Protein AF-A0A7R9SXC1-F1 (afdb_monomer_lite)

Structure (mmCIF, N/CA/C/O backbone):
data_AF-A0A7R9SXC1-F1
#
_entry.id   AF-A0A7R9SXC1-F1
#
loop_
_atom_site.group_PDB
_atom_site.id
_atom_site.type_symbol
_atom_site.label_atom_id
_atom_site.label_alt_id
_atom_site.label_comp_id
_atom_site.label_asym_id
_atom_site.label_entity_id
_atom_site.label_seq_id
_atom_site.pdbx_PDB_ins_code
_atom_site.Cartn_x
_atom_site.Cartn_y
_atom_site.Cartn_z
_atom_site.occupancy
_atom_site.B_iso_or_equiv
_atom_site.auth_seq_id
_atom_site.auth_comp_id
_atom_site.auth_asym_id
_atom_site.auth_atom_id
_atom_site.pdbx_PDB_model_num
ATOM 1 N N . LEU A 1 1 ? -13.833 -16.687 -9.339 1.00 82.50 1 LEU A N 1
ATOM 2 C CA . LEU A 1 1 ? -13.528 -15.626 -8.362 1.00 82.50 1 LEU A CA 1
ATOM 3 C C . LEU A 1 1 ? -14.841 -14.932 -8.065 1.00 82.50 1 LEU A C 1
ATOM 5 O O . LEU A 1 1 ? -15.396 -14.352 -8.989 1.00 82.50 1 LEU A O 1
ATOM 9 N N . ASP A 1 2 ? -15.337 -15.028 -6.836 1.00 94.56 2 ASP A N 1
ATOM 10 C CA . ASP A 1 2 ? -16.414 -14.147 -6.382 1.00 94.56 2 ASP A CA 1
ATOM 11 C C . ASP A 1 2 ? -15.771 -12.813 -6.013 1.00 94.56 2 ASP A C 1
ATOM 13 O O . ASP A 1 2 ? -14.882 -12.774 -5.162 1.00 94.56 2 ASP A O 1
ATOM 17 N N . MET A 1 3 ? -16.128 -11.751 -6.738 1.00 96.88 3 MET A N 1
ATOM 18 C CA . MET A 1 3 ? -15.421 -10.474 -6.656 1.00 96.88 3 MET A CA 1
ATOM 19 C C . MET A 1 3 ? -15.660 -9.814 -5.289 1.00 96.88 3 MET A C 1
ATOM 21 O O . MET A 1 3 ? -16.813 -9.507 -4.972 1.00 96.88 3 MET A O 1
ATOM 25 N N . PRO A 1 4 ? -14.612 -9.574 -4.480 1.00 97.69 4 PRO A N 1
ATOM 26 C CA . PRO A 1 4 ? -14.773 -8.897 -3.202 1.00 97.69 4 PRO A CA 1
ATOM 27 C C . PRO A 1 4 ? -15.069 -7.403 -3.364 1.00 97.69 4 PRO A C 1
ATOM 29 O O . PRO A 1 4 ? -14.699 -6.786 -4.361 1.00 97.69 4 PRO A O 1
ATOM 32 N N . GLU A 1 5 ? -15.679 -6.802 -2.342 1.00 98.50 5 GLU A N 1
ATOM 33 C CA . GLU A 1 5 ? -15.757 -5.342 -2.229 1.00 98.50 5 GLU A CA 1
ATOM 34 C C . GLU A 1 5 ? -14.376 -4.730 -1.953 1.00 98.50 5 GLU A C 1
ATOM 36 O O . GLU A 1 5 ? -13.479 -5.399 -1.433 1.00 98.50 5 GLU A O 1
ATOM 41 N N . SER A 1 6 ? -14.238 -3.431 -2.217 1.00 98.56 6 SER A N 1
ATOM 42 C CA . SER A 1 6 ? -12.991 -2.687 -2.023 1.00 98.56 6 SER A CA 1
ATOM 43 C C . SER A 1 6 ? -13.034 -1.738 -0.822 1.00 98.56 6 SER A C 1
ATOM 45 O O . SER A 1 6 ? -14.096 -1.286 -0.386 1.00 98.56 6 SER A O 1
ATOM 47 N N . VAL A 1 7 ? -11.853 -1.413 -0.292 1.00 98.56 7 VAL A N 1
ATOM 48 C CA . VAL A 1 7 ? -11.613 -0.349 0.692 1.00 98.56 7 VAL A CA 1
ATOM 49 C C . VAL A 1 7 ? -10.508 0.547 0.156 1.00 98.56 7 VAL A C 1
ATOM 51 O O . VAL A 1 7 ? -9.372 0.100 0.008 1.00 98.56 7 VAL A O 1
ATOM 54 N N . LEU A 1 8 ? -10.836 1.813 -0.099 1.00 98.62 8 LEU A N 1
ATOM 55 C CA . LEU A 1 8 ? -9.871 2.803 -0.565 1.00 98.62 8 LEU A CA 1
ATOM 56 C C . LEU A 1 8 ? -9.123 3.439 0.613 1.00 98.62 8 LEU A C 1
ATOM 58 O O . LEU A 1 8 ? -9.734 3.973 1.541 1.00 98.62 8 LEU A O 1
ATOM 62 N N . VAL A 1 9 ? -7.796 3.444 0.530 1.00 98.56 9 VAL A N 1
ATOM 63 C CA . VAL A 1 9 ? -6.893 4.199 1.396 1.00 98.56 9 VAL A CA 1
ATOM 64 C C . VAL A 1 9 ? -6.100 5.176 0.537 1.00 98.56 9 VAL A C 1
ATOM 66 O O . VAL A 1 9 ? -5.290 4.781 -0.295 1.00 98.56 9 VAL A O 1
ATOM 69 N N . ARG A 1 10 ? -6.309 6.476 0.754 1.00 98.56 10 ARG A N 1
ATOM 70 C CA . ARG A 1 10 ? -5.612 7.533 0.017 1.00 98.56 10 ARG A CA 1
ATOM 71 C C . ARG A 1 10 ? -4.717 8.338 0.950 1.00 98.56 10 ARG A C 1
ATOM 73 O O . ARG A 1 10 ? -5.209 8.962 1.889 1.00 98.56 10 ARG A O 1
ATOM 80 N N . PHE A 1 11 ? -3.419 8.351 0.667 1.00 98.25 11 PHE A N 1
ATOM 81 C CA . PHE A 1 11 ? -2.469 9.237 1.333 1.00 98.25 11 PHE A CA 1
ATOM 82 C C . PHE A 1 11 ? -2.498 10.627 0.689 1.00 98.25 11 PHE A C 1
ATOM 84 O O . PHE A 1 11 ? -2.663 10.771 -0.520 1.00 98.25 11 PHE A O 1
ATOM 91 N N . THR A 1 12 ? -2.346 11.669 1.502 1.00 97.69 12 THR A N 1
ATOM 92 C CA . THR A 1 12 ? -2.282 13.060 1.036 1.00 97.69 12 THR A CA 1
ATOM 93 C C . THR A 1 12 ? -1.256 13.832 1.852 1.00 97.69 12 THR A C 1
ATOM 95 O O . THR A 1 12 ? -1.147 13.611 3.058 1.00 97.69 12 THR A O 1
ATOM 98 N N . GLY A 1 13 ? -0.571 14.785 1.223 1.00 96.50 13 GLY A N 1
ATOM 99 C CA . GLY A 1 13 ? 0.453 15.608 1.867 1.00 96.50 13 GLY A CA 1
ATOM 100 C C . GLY A 1 13 ? 1.865 15.086 1.613 1.00 96.50 13 GLY A C 1
ATOM 101 O O . GLY A 1 13 ? 2.104 14.374 0.641 1.00 96.50 13 GLY A O 1
ATOM 102 N N . THR A 1 14 ? 2.799 15.459 2.487 1.00 95.12 14 THR A N 1
ATOM 103 C CA . THR A 1 14 ? 4.231 15.175 2.318 1.00 95.12 14 THR A CA 1
ATOM 104 C C . THR A 1 14 ? 4.774 14.445 3.542 1.00 95.12 14 THR A C 1
ATOM 106 O O . THR A 1 14 ? 4.462 14.821 4.678 1.00 95.12 14 THR A O 1
ATOM 109 N N . MET A 1 15 ? 5.604 13.419 3.314 1.00 94.12 15 MET A N 1
ATOM 110 C CA . MET A 1 15 ? 6.307 12.715 4.390 1.00 94.12 15 MET A CA 1
ATOM 111 C C . MET A 1 15 ? 7.149 13.696 5.207 1.00 94.12 15 MET A C 1
ATOM 113 O O . MET A 1 15 ? 7.871 14.527 4.658 1.00 94.12 15 MET A O 1
ATOM 117 N N . GLN A 1 16 ? 7.027 13.605 6.529 1.00 96.44 16 GLN A N 1
ATOM 118 C CA . GLN A 1 16 ? 7.775 14.452 7.451 1.00 96.44 16 GLN A CA 1
ATOM 119 C C . GLN A 1 16 ? 9.210 13.934 7.633 1.00 96.44 16 GLN A C 1
ATOM 121 O O . GLN A 1 16 ? 9.459 12.742 7.437 1.00 96.44 16 GLN A O 1
ATOM 126 N N . PRO A 1 17 ? 10.159 14.795 8.045 1.00 97.19 17 PRO A N 1
ATOM 127 C CA . PRO A 1 17 ? 11.515 14.361 8.359 1.00 97.19 17 PRO A CA 1
ATOM 128 C C . PRO A 1 17 ? 11.526 13.215 9.381 1.00 97.19 17 PRO A C 1
ATOM 130 O O . PRO A 1 17 ? 10.869 13.293 10.416 1.00 97.19 17 PRO A O 1
ATOM 133 N N . GLY A 1 18 ? 12.276 12.153 9.081 1.00 96.75 18 GLY A N 1
ATOM 134 C CA . GLY A 1 18 ? 12.385 10.962 9.932 1.00 96.75 18 GLY A CA 1
ATOM 135 C C . GLY A 1 18 ? 11.259 9.934 9.772 1.00 96.75 18 GLY A C 1
ATOM 136 O O . GLY A 1 18 ? 11.363 8.861 10.356 1.00 96.75 18 GLY A O 1
ATOM 137 N N . ILE A 1 19 ? 10.223 10.221 8.974 1.00 97.19 19 ILE A N 1
ATOM 138 C CA . ILE A 1 19 ? 9.175 9.252 8.629 1.00 97.19 19 ILE A CA 1
ATOM 139 C C . ILE A 1 19 ? 9.617 8.404 7.438 1.00 97.19 19 ILE A C 1
ATOM 141 O O . ILE A 1 19 ? 10.116 8.920 6.437 1.00 97.19 19 ILE A O 1
ATOM 145 N N . THR A 1 20 ? 9.398 7.099 7.548 1.00 96.50 20 THR A N 1
ATOM 146 C CA . THR A 1 20 ? 9.700 6.104 6.519 1.00 96.50 20 THR A CA 1
ATOM 147 C C . THR A 1 20 ? 8.428 5.563 5.866 1.00 96.50 20 THR A C 1
ATOM 149 O O . THR A 1 20 ? 7.313 5.748 6.357 1.00 96.50 20 THR A O 1
ATOM 152 N N . LEU A 1 21 ? 8.587 4.824 4.766 1.00 96.06 21 LEU A N 1
ATOM 153 C CA . LEU A 1 21 ? 7.470 4.133 4.121 1.00 96.06 21 LEU A CA 1
ATOM 154 C C . LEU A 1 21 ? 6.821 3.095 5.048 1.00 96.06 21 LEU A C 1
ATOM 156 O O . LEU A 1 21 ? 5.599 2.941 5.055 1.00 96.06 21 LEU A O 1
ATOM 160 N N . ARG A 1 22 ? 7.614 2.443 5.904 1.00 97.31 22 ARG A N 1
ATOM 161 C CA . ARG A 1 22 ? 7.099 1.469 6.867 1.00 97.31 22 ARG A CA 1
ATOM 162 C C . ARG A 1 22 ? 6.198 2.104 7.926 1.00 97.31 22 ARG A C 1
ATOM 164 O O . ARG A 1 22 ? 5.263 1.462 8.407 1.00 97.31 22 ARG A O 1
ATOM 171 N N . ASP A 1 23 ? 6.415 3.373 8.253 1.00 97.88 23 ASP A N 1
ATOM 172 C CA . ASP A 1 23 ? 5.498 4.110 9.121 1.00 97.88 23 ASP A CA 1
ATOM 173 C C . ASP A 1 23 ? 4.138 4.313 8.443 1.00 97.88 23 ASP A C 1
ATOM 175 O O . ASP A 1 23 ? 3.105 4.164 9.095 1.00 97.88 23 ASP A O 1
ATOM 179 N N . LEU A 1 24 ? 4.108 4.558 7.126 1.00 97.56 24 LEU A N 1
ATOM 180 C CA . LEU A 1 24 ? 2.860 4.643 6.355 1.00 97.56 24 LEU A CA 1
ATOM 181 C C . LEU A 1 24 ? 2.123 3.297 6.320 1.00 97.56 24 LEU A C 1
ATOM 183 O O . LEU A 1 24 ? 0.903 3.269 6.487 1.00 97.56 24 LEU A O 1
ATOM 187 N N . VAL A 1 25 ? 2.853 2.182 6.202 1.00 97.94 25 VAL A N 1
ATOM 188 C CA . VAL A 1 25 ? 2.291 0.824 6.324 1.00 97.94 25 VAL A CA 1
ATOM 189 C C . VAL A 1 25 ? 1.563 0.654 7.661 1.00 97.94 25 VAL A C 1
ATOM 191 O O . VAL A 1 25 ? 0.415 0.207 7.703 1.00 97.94 25 VAL A O 1
ATOM 194 N N . HIS A 1 26 ? 2.201 1.039 8.769 1.00 98.00 26 HIS A N 1
ATOM 195 C CA . HIS A 1 26 ? 1.610 0.929 10.105 1.00 98.00 26 HIS A CA 1
ATOM 196 C C . HIS A 1 26 ? 0.548 2.006 10.393 1.00 98.00 26 HIS A C 1
ATOM 198 O O . HIS A 1 26 ? -0.320 1.800 11.249 1.00 98.00 26 HIS A O 1
ATOM 204 N N . ALA A 1 27 ? 0.548 3.120 9.657 1.00 97.88 27 ALA A N 1
ATOM 205 C CA . ALA A 1 27 ? -0.463 4.162 9.781 1.00 97.88 27 ALA A CA 1
ATOM 206 C C . ALA A 1 27 ? -1.855 3.664 9.359 1.00 97.88 27 ALA A C 1
ATOM 208 O O . ALA A 1 27 ? -2.843 4.027 9.996 1.00 97.88 27 ALA A O 1
ATOM 209 N N . ILE A 1 28 ? -1.954 2.785 8.354 1.00 98.19 28 ILE A N 1
ATOM 210 C CA . ILE A 1 28 ? -3.237 2.233 7.881 1.00 98.19 28 ILE A CA 1
ATOM 211 C C . ILE A 1 28 ? -4.041 1.580 9.026 1.00 98.19 28 ILE A C 1
ATOM 213 O O . ILE A 1 28 ? -5.155 2.037 9.311 1.00 98.19 28 ILE A O 1
ATOM 217 N N . PRO A 1 29 ? -3.526 0.554 9.739 1.00 98.00 29 PRO A N 1
ATOM 218 C CA . PRO A 1 29 ? -4.250 -0.026 10.866 1.00 98.00 29 PRO A CA 1
ATOM 219 C C . PRO A 1 29 ? -4.392 0.950 12.041 1.00 98.00 29 PRO A C 1
ATOM 221 O O . PRO A 1 29 ? -5.426 0.925 12.707 1.00 98.00 29 PRO A O 1
ATOM 224 N N . TYR A 1 30 ? -3.412 1.829 12.287 1.00 98.31 30 TYR A N 1
ATOM 225 C CA . TYR A 1 30 ? -3.494 2.830 13.356 1.00 98.31 30 TYR A CA 1
ATOM 226 C C . TYR A 1 30 ? -4.706 3.762 13.180 1.00 98.31 30 TYR A C 1
ATOM 228 O O . TYR A 1 30 ? -5.519 3.907 14.097 1.00 98.31 30 TYR A O 1
ATOM 236 N N . TYR A 1 31 ? -4.888 4.339 11.988 1.00 98.50 31 TYR A N 1
ATOM 237 C CA . TYR A 1 31 ? -6.031 5.205 11.695 1.00 98.50 31 TYR A CA 1
ATOM 238 C C . TYR A 1 31 ? -7.350 4.428 11.598 1.00 98.50 31 TYR A C 1
ATOM 240 O O . TYR A 1 31 ? -8.381 4.936 12.036 1.00 98.50 31 TYR A O 1
ATOM 248 N N . ALA A 1 32 ? -7.343 3.180 11.117 1.00 98.38 32 ALA A N 1
ATOM 249 C CA . ALA A 1 32 ? -8.538 2.332 11.141 1.00 98.38 32 ALA A CA 1
ATOM 250 C C . ALA A 1 32 ? -9.028 2.057 12.575 1.00 98.38 32 ALA A C 1
ATOM 252 O O . ALA A 1 32 ? -10.234 2.088 12.826 1.00 98.38 32 ALA A O 1
ATOM 253 N N . ILE A 1 33 ? -8.111 1.840 13.527 1.00 98.31 33 ILE A N 1
ATOM 254 C CA . ILE A 1 33 ? -8.443 1.705 14.955 1.00 98.31 33 ILE A CA 1
ATOM 255 C C . ILE A 1 33 ? -8.987 3.023 15.502 1.00 98.31 33 ILE A C 1
ATOM 257 O O . ILE A 1 33 ? -10.040 3.032 16.139 1.00 98.31 33 ILE A O 1
ATOM 261 N N . LYS A 1 34 ? -8.313 4.142 15.211 1.00 98.19 34 LYS A N 1
ATOM 262 C CA . LYS A 1 34 ? -8.743 5.480 15.645 1.00 98.19 34 LYS A CA 1
ATOM 263 C C . LYS A 1 34 ? -10.160 5.824 15.169 1.00 98.19 34 LYS A C 1
ATOM 265 O O . LYS A 1 34 ? -10.912 6.452 15.906 1.00 98.19 34 LYS A O 1
ATOM 270 N N . ASN A 1 35 ? -10.535 5.356 13.979 1.00 97.75 35 ASN A N 1
ATOM 271 C CA . ASN A 1 35 ? -11.857 5.560 13.385 1.00 97.75 35 ASN A CA 1
ATOM 272 C C . ASN A 1 35 ? -12.888 4.479 13.777 1.00 97.75 35 ASN A C 1
ATOM 274 O O . ASN A 1 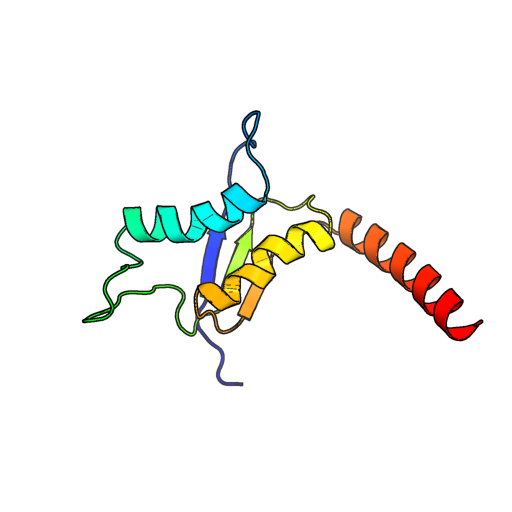35 ? -14.011 4.499 13.282 1.00 97.75 35 ASN A O 1
ATOM 278 N N . GLY A 1 36 ? -12.529 3.510 14.628 1.00 97.62 36 GLY A N 1
ATOM 279 C CA . GLY A 1 36 ? -13.431 2.436 15.065 1.00 97.62 36 GLY A CA 1
ATOM 280 C C . GLY A 1 36 ? -13.755 1.378 13.998 1.00 97.62 36 GLY A C 1
ATOM 281 O O . GLY A 1 36 ? -14.680 0.584 14.182 1.00 97.62 36 GLY A O 1
ATOM 282 N N . LEU A 1 37 ? -12.995 1.351 12.899 1.00 98.12 37 LEU A N 1
ATOM 283 C CA . LEU A 1 37 ? -13.131 0.418 11.772 1.00 98.12 37 LEU A CA 1
ATOM 284 C C . LEU A 1 37 ? -12.335 -0.884 11.973 1.00 98.12 37 LEU A C 1
ATOM 286 O O . LEU A 1 37 ? -12.580 -1.887 11.297 1.00 98.12 37 LEU A O 1
ATOM 290 N N . LEU A 1 38 ? -11.381 -0.874 12.905 1.00 98.19 38 LEU A N 1
ATOM 291 C CA . LEU A 1 38 ? -10.548 -2.014 13.275 1.00 98.19 38 LEU A CA 1
ATOM 292 C C . LEU A 1 38 ? -10.456 -2.119 14.803 1.00 98.19 38 LEU A C 1
ATOM 294 O O . LEU A 1 38 ? -10.285 -1.116 15.490 1.00 98.19 38 LEU A O 1
ATOM 298 N N . THR A 1 39 ? -10.543 -3.330 15.348 1.00 97.81 39 THR A N 1
ATOM 299 C CA . THR A 1 39 ? -10.359 -3.586 16.786 1.00 97.81 39 THR A CA 1
ATOM 300 C C . THR A 1 39 ? -9.236 -4.584 17.037 1.00 97.81 39 THR A C 1
ATOM 302 O O . THR A 1 39 ? -9.044 -5.529 16.272 1.00 97.81 39 THR A O 1
ATOM 305 N N . VAL A 1 40 ? -8.537 -4.417 18.163 1.00 96.06 40 VAL A N 1
ATOM 306 C CA . VAL A 1 40 ? -7.486 -5.349 18.612 1.00 96.06 40 VAL A CA 1
ATOM 307 C C . VAL A 1 40 ? -8.083 -6.602 19.267 1.00 96.06 40 VAL A C 1
ATOM 309 O O . VAL A 1 40 ? -7.565 -7.703 19.085 1.00 96.06 40 VAL A O 1
ATOM 312 N N . ALA A 1 41 ? -9.188 -6.454 20.006 1.00 96.06 41 ALA A N 1
ATOM 313 C CA . ALA A 1 41 ? -9.854 -7.566 20.680 1.00 96.06 41 ALA A CA 1
ATOM 314 C C . ALA A 1 41 ? -10.346 -8.632 19.681 1.00 96.06 41 ALA A C 1
ATOM 316 O O . ALA A 1 41 ? -10.854 -8.308 18.606 1.00 96.06 41 ALA A O 1
ATOM 317 N N . LYS A 1 42 ? -10.203 -9.913 20.052 1.00 93.81 42 LYS A N 1
ATOM 318 C CA . LYS A 1 42 ? -10.638 -11.051 19.222 1.00 93.81 42 LYS A CA 1
ATOM 319 C C . LYS A 1 42 ? -12.156 -11.242 19.238 1.00 93.81 42 LYS A C 1
ATOM 321 O O . LYS A 1 42 ? -12.749 -11.507 18.197 1.00 93.81 42 LYS A O 1
ATOM 326 N N . ALA A 1 43 ? -12.778 -11.128 20.410 1.00 95.50 43 ALA A N 1
ATOM 327 C CA . ALA A 1 43 ? -14.224 -11.257 20.544 1.00 95.50 43 ALA A CA 1
ATOM 328 C C . ALA A 1 43 ? -14.918 -10.059 19.878 1.00 95.50 43 ALA A C 1
ATOM 330 O O . ALA A 1 43 ? -14.594 -8.914 20.185 1.00 95.50 43 ALA A O 1
ATOM 331 N N . GLY A 1 44 ? -15.843 -10.327 18.949 1.00 93.44 44 GLY A N 1
ATOM 332 C CA . GLY A 1 44 ? -16.547 -9.280 18.200 1.00 93.44 44 GLY A CA 1
ATOM 333 C C . GLY A 1 44 ? -15.633 -8.431 17.308 1.00 93.44 44 GLY A C 1
ATOM 334 O O . GLY A 1 44 ? -15.917 -7.249 17.112 1.00 93.44 44 GLY A O 1
ATOM 335 N N . LYS A 1 45 ? -14.522 -9.003 16.810 1.00 96.81 45 LYS A N 1
ATOM 336 C CA . LYS A 1 45 ? -13.503 -8.274 16.045 1.00 96.81 45 LYS A CA 1
ATOM 337 C C . LYS A 1 45 ? -14.123 -7.526 14.863 1.00 96.81 45 LYS A C 1
ATOM 339 O O . LYS A 1 45 ? -14.665 -8.141 13.948 1.00 96.81 45 LYS A O 1
ATOM 344 N N . LYS A 1 46 ? -13.959 -6.203 14.848 1.00 97.56 46 LYS A N 1
ATOM 345 C CA . LYS A 1 46 ? -14.191 -5.380 13.659 1.00 97.56 46 LYS A CA 1
ATOM 346 C C . LYS A 1 46 ? -12.907 -5.328 12.851 1.00 97.56 46 LYS A C 1
ATOM 348 O O . LYS A 1 46 ? -11.836 -5.091 13.410 1.00 97.56 46 LYS A O 1
ATOM 353 N N . ASN A 1 47 ? -13.012 -5.560 11.552 1.00 98.19 47 ASN A N 1
ATOM 354 C CA . ASN A 1 47 ? -11.907 -5.401 10.621 1.00 98.19 47 ASN A CA 1
ATOM 355 C C . ASN A 1 47 ? -12.462 -5.039 9.244 1.00 98.19 47 ASN A C 1
ATOM 357 O O . ASN A 1 47 ? -12.867 -5.925 8.495 1.00 98.19 47 ASN A O 1
ATOM 361 N N . ILE A 1 48 ? -12.471 -3.744 8.925 1.00 98.38 48 ILE A N 1
ATOM 362 C CA . ILE A 1 48 ? -12.986 -3.231 7.650 1.00 98.38 48 ILE A CA 1
ATOM 363 C C . ILE A 1 48 ? -12.302 -3.852 6.425 1.00 98.38 48 ILE A C 1
ATOM 365 O O . ILE A 1 48 ? -12.929 -3.967 5.384 1.00 98.38 48 ILE A O 1
ATOM 369 N N . PHE A 1 49 ? -11.052 -4.299 6.552 1.00 98.44 49 PHE A N 1
ATOM 370 C CA . PHE A 1 49 ? -10.275 -4.870 5.451 1.00 98.44 49 PHE A CA 1
ATOM 371 C C . PHE A 1 49 ? -10.563 -6.358 5.208 1.00 98.44 49 PHE A C 1
ATOM 373 O O . PHE A 1 49 ? -10.209 -6.890 4.159 1.00 98.44 49 PHE A O 1
ATOM 380 N N . SER A 1 50 ? -11.177 -7.048 6.176 1.00 98.25 50 SER A N 1
ATOM 381 C CA . SER A 1 50 ? -11.298 -8.507 6.162 1.00 98.25 50 SER A CA 1
ATOM 382 C C . SER A 1 50 ? -12.092 -8.998 4.952 1.00 98.25 50 SER A C 1
ATOM 384 O O . SER A 1 50 ? -13.274 -8.688 4.825 1.00 98.25 50 SER A O 1
ATOM 386 N N . GLY A 1 51 ? -11.453 -9.800 4.099 1.00 97.94 51 GLY A N 1
ATOM 387 C CA . GLY A 1 51 ? -12.063 -10.378 2.901 1.00 97.94 51 GLY A CA 1
ATOM 388 C C . GLY A 1 51 ? -12.334 -9.379 1.775 1.00 97.94 51 GLY A C 1
ATOM 389 O O . GLY A 1 51 ? -13.031 -9.738 0.837 1.00 97.94 51 GLY A O 1
ATOM 390 N N . ARG A 1 52 ? -11.811 -8.150 1.855 1.00 98.62 52 ARG A N 1
ATOM 391 C CA . ARG A 1 52 ? -11.968 -7.092 0.843 1.00 98.62 52 ARG A CA 1
ATOM 392 C C . ARG A 1 52 ? -10.668 -6.848 0.079 1.00 98.62 52 ARG A C 1
ATOM 394 O O . ARG A 1 52 ? -9.607 -7.296 0.512 1.00 98.62 52 ARG A O 1
ATOM 401 N N . ILE A 1 53 ? -10.741 -6.120 -1.030 1.00 98.69 53 ILE A N 1
ATOM 402 C CA . ILE A 1 53 ? -9.562 -5.608 -1.739 1.00 98.69 53 ILE A CA 1
ATOM 403 C C . ILE A 1 53 ? -9.124 -4.295 -1.079 1.00 98.69 53 ILE A C 1
ATOM 405 O O . ILE A 1 53 ? -9.932 -3.384 -0.900 1.00 98.69 53 ILE A O 1
ATOM 409 N N . LEU A 1 54 ? -7.849 -4.192 -0.703 1.00 98.69 54 LEU A N 1
ATOM 410 C CA . LEU A 1 54 ? -7.250 -2.939 -0.244 1.00 98.69 54 LEU A CA 1
ATOM 411 C C . LEU A 1 54 ? -6.732 -2.156 -1.455 1.00 98.69 54 LEU A C 1
ATOM 413 O O . LEU A 1 54 ? -5.812 -2.604 -2.134 1.00 98.69 54 LEU A O 1
ATOM 417 N N . GLU A 1 55 ? -7.307 -0.990 -1.727 1.00 98.81 55 GLU A N 1
ATOM 418 C CA . GLU A 1 55 ? -6.874 -0.122 -2.824 1.00 98.81 55 GLU A CA 1
ATOM 419 C C . GLU A 1 55 ? -6.134 1.088 -2.260 1.00 98.81 55 GLU A C 1
ATOM 421 O O . GLU A 1 55 ? -6.657 1.774 -1.381 1.00 98.81 55 GLU A O 1
ATOM 426 N N . ILE A 1 56 ? -4.910 1.336 -2.728 1.00 98.69 56 ILE A N 1
ATOM 427 C CA . ILE A 1 56 ? -4.037 2.389 -2.204 1.00 98.69 56 ILE A CA 1
ATOM 428 C C . ILE A 1 56 ? -3.757 3.439 -3.280 1.00 98.69 56 ILE A C 1
ATOM 430 O O . ILE A 1 56 ? -3.349 3.120 -4.394 1.00 98.69 56 ILE A O 1
ATOM 434 N N . GLU A 1 57 ? -3.908 4.710 -2.916 1.00 98.62 57 GLU A N 1
ATOM 435 C CA . GLU A 1 57 ? -3.628 5.858 -3.782 1.00 98.62 57 GLU A CA 1
ATOM 436 C C . GLU A 1 57 ? -2.831 6.948 -3.046 1.00 98.62 57 GLU A C 1
ATOM 438 O O . GLU A 1 57 ? -2.776 6.989 -1.814 1.00 98.62 57 GLU A O 1
ATOM 443 N N . GLY A 1 58 ? -2.255 7.884 -3.809 1.00 98.06 58 GLY A N 1
ATOM 444 C CA . GLY A 1 58 ? -1.614 9.092 -3.269 1.00 98.06 58 GLY A CA 1
ATOM 445 C C . GLY A 1 58 ? -0.098 9.014 -3.083 1.00 98.06 58 GLY A C 1
ATOM 446 O O . GLY A 1 58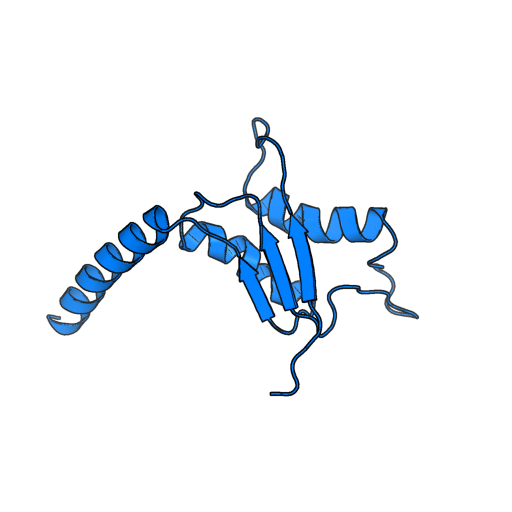 ? 0.495 9.958 -2.570 1.00 98.06 58 GLY A O 1
ATOM 447 N N . LEU A 1 59 ? 0.533 7.923 -3.526 1.00 97.50 59 LEU A N 1
ATOM 448 C CA . LEU A 1 59 ? 1.990 7.735 -3.530 1.00 97.50 59 LEU A CA 1
ATOM 449 C C . LEU A 1 59 ? 2.475 7.256 -4.916 1.00 97.50 59 LEU A C 1
ATOM 451 O O . LEU A 1 59 ? 3.079 6.189 -5.019 1.00 97.50 59 LEU A O 1
ATOM 455 N N . PRO A 1 60 ? 2.170 7.991 -6.003 1.00 97.69 60 PRO A N 1
ATOM 456 C CA . PRO A 1 60 ? 2.266 7.446 -7.356 1.00 97.69 60 PRO A CA 1
ATOM 457 C C . PRO A 1 60 ? 3.707 7.252 -7.854 1.00 97.69 60 PRO A C 1
ATOM 459 O O . PRO A 1 60 ? 3.926 6.474 -8.778 1.00 97.69 60 PRO A O 1
ATOM 462 N N . ASP A 1 61 ? 4.683 7.926 -7.243 1.00 97.56 61 ASP A N 1
ATOM 463 C CA . ASP A 1 61 ? 6.086 7.928 -7.682 1.00 97.56 61 ASP A CA 1
ATOM 464 C C . ASP A 1 61 ? 6.981 6.962 -6.884 1.00 97.56 61 ASP A C 1
ATOM 466 O O . ASP A 1 61 ? 8.207 7.022 -6.982 1.00 97.56 61 ASP A O 1
ATOM 470 N N . LEU A 1 62 ? 6.395 6.074 -6.071 1.00 97.81 62 LEU A N 1
ATOM 471 C CA . LEU A 1 62 ? 7.158 5.018 -5.403 1.00 97.81 62 LEU A CA 1
ATOM 472 C C . LEU A 1 62 ? 7.756 4.056 -6.432 1.00 97.81 62 LEU A C 1
ATOM 474 O O . LEU A 1 62 ? 7.098 3.675 -7.403 1.00 97.81 62 LEU A O 1
ATOM 478 N N . LYS A 1 63 ? 8.980 3.585 -6.172 1.00 98.12 63 LYS A N 1
ATOM 479 C CA . LYS A 1 63 ? 9.533 2.447 -6.915 1.00 98.12 63 LYS A CA 1
ATOM 480 C C . LYS A 1 63 ? 8.682 1.196 -6.686 1.00 98.12 63 LYS A C 1
ATOM 482 O O . LYS A 1 63 ? 8.035 1.068 -5.646 1.00 98.12 63 LYS A O 1
ATOM 487 N N . CYS A 1 64 ? 8.705 0.246 -7.619 1.00 97.81 64 CYS A N 1
ATOM 488 C CA . CYS A 1 64 ? 7.904 -0.977 -7.507 1.00 97.81 64 CYS A CA 1
ATOM 489 C C . CYS A 1 64 ? 8.219 -1.779 -6.232 1.00 97.81 64 CYS A C 1
ATOM 491 O O . CYS A 1 64 ? 7.309 -2.310 -5.601 1.00 97.81 64 CYS A O 1
ATOM 493 N N . GLU A 1 65 ? 9.478 -1.812 -5.804 1.00 97.38 65 GLU A N 1
ATOM 494 C CA . GLU A 1 65 ? 9.920 -2.495 -4.585 1.00 97.38 65 GLU A CA 1
ATOM 495 C C . GLU A 1 65 ? 9.435 -1.784 -3.315 1.00 97.38 65 GLU A C 1
ATOM 497 O O . GLU A 1 65 ? 9.111 -2.427 -2.324 1.00 97.38 65 GLU A O 1
ATOM 502 N N . GLN A 1 66 ? 9.333 -0.455 -3.352 1.00 97.75 66 GLN A N 1
ATOM 503 C CA . GLN A 1 66 ? 8.767 0.336 -2.258 1.00 97.75 66 GLN A CA 1
ATOM 504 C C . GLN A 1 66 ? 7.250 0.144 -2.181 1.00 97.75 66 GLN A C 1
ATOM 506 O O . GLN A 1 66 ? 6.693 -0.107 -1.116 1.00 97.75 66 GLN A O 1
ATOM 511 N N . ALA A 1 67 ? 6.567 0.205 -3.324 1.00 98.06 67 ALA A N 1
ATOM 512 C CA . ALA A 1 67 ? 5.141 -0.080 -3.419 1.00 98.06 67 ALA A CA 1
ATOM 513 C C . ALA A 1 67 ? 4.800 -1.486 -2.893 1.00 98.06 67 ALA A C 1
ATOM 515 O O . ALA A 1 67 ? 3.747 -1.676 -2.273 1.00 98.06 67 ALA A O 1
ATOM 516 N N . PHE A 1 68 ? 5.717 -2.445 -3.068 1.00 98.19 68 PHE A N 1
ATOM 517 C CA . PHE A 1 68 ? 5.574 -3.783 -2.514 1.00 98.19 68 PHE A CA 1
ATOM 518 C C . PHE A 1 68 ? 5.434 -3.772 -0.986 1.00 98.19 68 PHE A C 1
ATOM 520 O O . PHE A 1 68 ? 4.567 -4.478 -0.490 1.00 98.19 68 PHE A O 1
ATOM 527 N N . GLU A 1 69 ? 6.146 -2.913 -0.244 1.00 97.38 69 GLU A N 1
ATOM 528 C CA . GLU A 1 69 ? 6.028 -2.830 1.225 1.00 97.38 69 GLU A CA 1
ATOM 529 C C . GLU A 1 69 ? 4.592 -2.548 1.707 1.00 97.38 69 GLU A C 1
ATOM 531 O O . GLU A 1 69 ? 4.173 -3.047 2.754 1.00 97.38 69 GLU A O 1
ATOM 536 N N . LEU A 1 70 ? 3.830 -1.754 0.945 1.00 97.62 70 LEU A N 1
ATOM 537 C CA . LEU A 1 70 ? 2.421 -1.463 1.224 1.00 97.62 70 LEU A CA 1
ATOM 538 C C . LEU A 1 7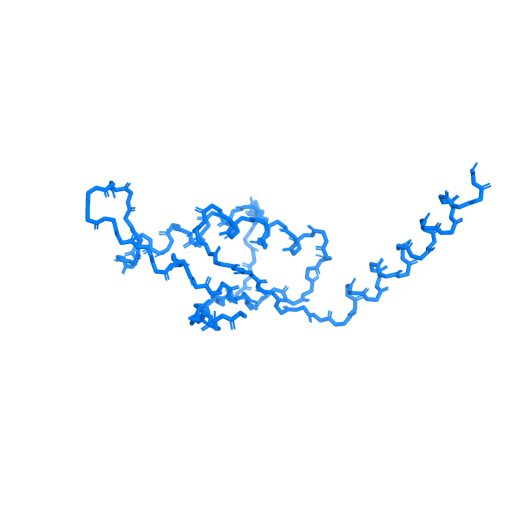0 ? 1.514 -2.632 0.840 1.00 97.62 70 LEU A C 1
ATOM 540 O O . LEU A 1 70 ? 0.621 -2.995 1.606 1.00 97.62 70 LEU A O 1
ATOM 544 N N . SER A 1 71 ? 1.741 -3.217 -0.338 1.00 97.56 71 SER A N 1
ATOM 545 C CA . SER A 1 71 ? 0.913 -4.320 -0.829 1.00 97.56 71 SER A CA 1
ATOM 546 C C . SER A 1 71 ? 1.125 -5.623 -0.058 1.00 97.56 71 SER A C 1
ATOM 548 O O . SER A 1 71 ? 0.160 -6.342 0.193 1.00 97.56 71 SER A O 1
ATOM 550 N N . ASP A 1 72 ? 2.355 -5.895 0.377 1.00 97.81 72 ASP A N 1
ATOM 551 C CA . ASP A 1 72 ? 2.735 -7.073 1.157 1.00 97.81 72 ASP A CA 1
ATOM 552 C C . ASP A 1 72 ? 2.012 -7.058 2.509 1.00 97.81 72 ASP A C 1
ATOM 554 O O . ASP A 1 72 ? 1.328 -8.011 2.878 1.00 97.81 72 ASP A O 1
ATOM 558 N N . ALA A 1 73 ? 1.992 -5.888 3.159 1.00 96.88 73 ALA A N 1
ATOM 559 C CA . ALA A 1 73 ? 1.348 -5.685 4.453 1.00 96.88 73 ALA A CA 1
ATOM 560 C C . ALA A 1 73 ? -0.194 -5.818 4.450 1.00 96.88 73 ALA A C 1
ATOM 562 O O . ALA A 1 73 ? -0.847 -5.736 5.503 1.00 96.88 73 ALA A O 1
ATOM 563 N N . SER A 1 74 ? -0.808 -5.962 3.270 1.00 97.06 74 SER A N 1
ATOM 564 C CA . SER A 1 74 ? -2.249 -6.192 3.133 1.00 97.06 74 SER A CA 1
ATOM 565 C C . SER A 1 74 ? -2.670 -7.562 3.680 1.00 97.06 74 SER A C 1
ATOM 567 O O . SER A 1 74 ? -3.784 -7.698 4.205 1.00 97.06 74 SER A O 1
ATOM 569 N N . ALA A 1 75 ? -1.766 -8.550 3.663 1.00 96.88 75 ALA A N 1
ATOM 570 C CA . ALA A 1 75 ? -2.001 -9.879 4.218 1.00 96.88 75 ALA A CA 1
ATOM 571 C C . ALA A 1 75 ? -2.304 -9.810 5.726 1.00 96.88 75 ALA A C 1
ATOM 573 O O . ALA A 1 75 ? -3.268 -10.403 6.218 1.00 96.88 75 ALA A O 1
ATOM 574 N N . GLU A 1 76 ? -1.572 -8.979 6.467 1.00 95.62 76 GLU A N 1
ATOM 575 C CA . GLU A 1 76 ? -1.746 -8.753 7.902 1.00 95.62 76 GLU A CA 1
ATOM 576 C C . GLU A 1 76 ? -3.069 -8.040 8.220 1.00 95.62 76 GLU A C 1
ATOM 578 O O . GLU A 1 76 ? -3.521 -8.043 9.374 1.00 95.62 76 GLU A O 1
ATOM 583 N N . ARG A 1 77 ? -3.711 -7.426 7.216 1.00 94.75 77 ARG A N 1
ATOM 584 C CA . ARG A 1 77 ? -5.059 -6.845 7.316 1.00 94.75 77 ARG A CA 1
ATOM 585 C C . ARG A 1 77 ? -6.169 -7.861 7.041 1.00 94.75 77 ARG A C 1
ATOM 587 O O . ARG A 1 77 ? -7.335 -7.527 7.242 1.00 94.75 77 ARG A O 1
ATOM 594 N N . SER A 1 78 ? -5.831 -9.094 6.661 1.00 96.69 78 SER A N 1
ATOM 595 C CA . SER A 1 78 ? -6.783 -10.105 6.180 1.00 96.69 78 SER A CA 1
ATOM 596 C C . SER A 1 78 ? -7.526 -9.665 4.912 1.00 96.69 78 SER A C 1
ATOM 598 O O . SER A 1 78 ? -8.669 -10.073 4.700 1.00 96.69 78 SER A O 1
ATOM 600 N N . ALA A 1 79 ? -6.897 -8.814 4.095 1.00 97.94 79 ALA A N 1
ATOM 601 C CA . ALA A 1 79 ? -7.416 -8.453 2.782 1.00 97.94 79 ALA A CA 1
ATOM 602 C C . ALA A 1 79 ? -7.339 -9.661 1.833 1.00 97.94 79 ALA A C 1
ATOM 604 O O . ALA A 1 79 ? -6.451 -10.503 1.953 1.00 97.94 79 ALA A O 1
ATOM 605 N N . ALA A 1 80 ? -8.274 -9.746 0.889 1.00 98.00 80 ALA A N 1
ATOM 606 C CA . ALA A 1 80 ? -8.269 -10.765 -0.162 1.00 98.00 80 ALA A CA 1
ATOM 607 C C . ALA A 1 80 ? -7.257 -10.450 -1.279 1.00 98.00 80 ALA A C 1
ATOM 609 O O . ALA A 1 80 ? -6.858 -11.338 -2.028 1.00 98.00 80 ALA A O 1
ATOM 610 N N . GLY A 1 81 ? -6.851 -9.185 -1.390 1.00 98.12 81 GLY A N 1
ATOM 611 C CA . GLY A 1 81 ? -5.856 -8.703 -2.337 1.00 98.12 81 GLY A CA 1
ATOM 612 C C . GLY A 1 81 ? -5.552 -7.227 -2.106 1.00 98.12 81 GLY A C 1
ATOM 613 O O . GLY A 1 81 ? -6.219 -6.562 -1.306 1.00 98.12 81 GLY A O 1
ATOM 614 N N . CYS A 1 82 ? -4.554 -6.716 -2.820 1.00 98.56 82 CYS A N 1
ATOM 615 C CA . CYS A 1 82 ? -4.154 -5.318 -2.756 1.00 98.56 82 CYS A CA 1
ATOM 616 C C . CYS A 1 82 ? -3.880 -4.766 -4.153 1.00 98.56 82 CYS A C 1
ATOM 618 O O . CYS A 1 82 ? -3.377 -5.476 -5.021 1.00 98.56 82 CYS A O 1
ATOM 620 N N . THR A 1 83 ? -4.159 -3.482 -4.339 1.00 98.50 83 THR A N 1
ATOM 621 C CA . THR A 1 83 ? -3.689 -2.694 -5.479 1.00 98.50 83 THR A CA 1
ATOM 622 C C . THR A 1 83 ? -3.122 -1.371 -4.979 1.00 98.50 83 THR A C 1
ATOM 624 O O . THR A 1 83 ? -3.542 -0.858 -3.941 1.00 98.50 83 THR A O 1
ATOM 627 N N . ILE A 1 84 ? -2.151 -0.830 -5.705 1.00 98.44 84 ILE A N 1
ATOM 628 C CA . ILE A 1 84 ? -1.582 0.490 -5.461 1.00 98.44 84 ILE A CA 1
ATOM 629 C C . ILE A 1 84 ? -1.445 1.220 -6.792 1.00 98.44 84 ILE A C 1
ATOM 631 O O . ILE A 1 84 ? -0.900 0.684 -7.757 1.00 98.44 84 ILE A O 1
ATOM 635 N N . GLN A 1 85 ? -1.964 2.443 -6.853 1.00 98.56 85 GLN A N 1
ATOM 636 C CA . GLN A 1 85 ? -1.874 3.268 -8.048 1.00 98.56 85 GLN A CA 1
ATOM 637 C C . GLN A 1 85 ? -0.481 3.900 -8.149 1.00 98.56 85 GLN A C 1
ATOM 639 O O . GLN A 1 85 ? -0.120 4.744 -7.328 1.00 98.56 85 GLN A O 1
ATOM 644 N N . LEU A 1 86 ? 0.268 3.521 -9.187 1.00 98.56 86 LEU A N 1
ATOM 645 C CA . LEU A 1 86 ? 1.572 4.090 -9.528 1.00 98.56 86 LEU A CA 1
ATOM 646 C C . LEU A 1 86 ? 1.543 4.775 -10.894 1.00 98.56 86 LEU A C 1
ATOM 648 O O . LEU A 1 86 ? 0.757 4.422 -11.777 1.00 98.56 86 LEU A O 1
ATOM 652 N N . ASN A 1 87 ? 2.448 5.729 -11.068 1.00 98.62 87 ASN A N 1
ATOM 653 C CA . ASN A 1 87 ? 2.781 6.304 -12.359 1.00 98.62 87 ASN A CA 1
ATOM 654 C C . ASN A 1 87 ? 3.562 5.292 -13.221 1.00 98.62 87 ASN A C 1
ATOM 656 O O . ASN A 1 87 ? 4.093 4.291 -12.739 1.00 98.62 87 ASN A O 1
ATOM 660 N N . LYS A 1 88 ? 3.628 5.539 -14.532 1.00 98.56 88 LYS A N 1
ATOM 661 C CA . LYS A 1 88 ? 4.270 4.622 -15.493 1.00 98.56 88 LYS A CA 1
ATOM 662 C C . LYS A 1 88 ? 5.795 4.595 -15.356 1.00 98.56 88 LYS A C 1
ATOM 664 O O . LYS A 1 88 ? 6.419 3.590 -15.673 1.00 98.56 88 LYS A O 1
ATOM 669 N N . GLU A 1 89 ? 6.389 5.694 -14.908 1.00 98.62 89 GLU A N 1
ATOM 670 C CA . GLU A 1 89 ? 7.829 5.917 -14.811 1.00 98.62 89 GLU A CA 1
ATOM 671 C C . GLU A 1 89 ? 8.537 4.856 -13.943 1.00 98.62 89 GLU A C 1
ATOM 673 O O . GLU A 1 89 ? 9.422 4.182 -14.481 1.00 98.62 89 GLU A O 1
ATOM 678 N N . PRO A 1 90 ? 8.137 4.606 -12.675 1.00 98.31 90 PRO A N 1
ATOM 679 C CA . PRO A 1 90 ? 8.758 3.560 -11.855 1.00 98.31 90 PRO A CA 1
ATOM 680 C C . PRO A 1 90 ? 8.560 2.150 -12.432 1.00 98.31 90 PRO A C 1
ATOM 682 O O . PRO A 1 90 ? 9.438 1.299 -12.307 1.00 98.31 90 PRO A O 1
ATOM 685 N N . ILE A 1 91 ? 7.440 1.903 -13.119 1.00 98.38 91 ILE A N 1
ATOM 686 C CA . ILE A 1 91 ? 7.151 0.607 -13.748 1.00 98.38 91 ILE A CA 1
ATOM 687 C C . ILE A 1 91 ? 8.102 0.363 -14.928 1.00 98.38 91 ILE A C 1
ATOM 689 O O . ILE A 1 91 ? 8.646 -0.731 -15.074 1.00 98.38 91 ILE A O 1
ATOM 693 N N . ILE A 1 92 ? 8.335 1.382 -15.762 1.00 98.69 92 ILE A N 1
ATOM 694 C CA . ILE A 1 92 ? 9.274 1.307 -16.889 1.00 98.69 92 ILE A CA 1
ATOM 695 C C . ILE A 1 92 ? 10.703 1.057 -16.385 1.00 98.69 92 ILE A C 1
ATOM 697 O O . ILE A 1 92 ? 11.402 0.213 -16.950 1.00 98.69 92 ILE A O 1
ATOM 701 N N . GLU A 1 93 ? 11.138 1.752 -15.328 1.00 98.38 93 GLU A N 1
ATOM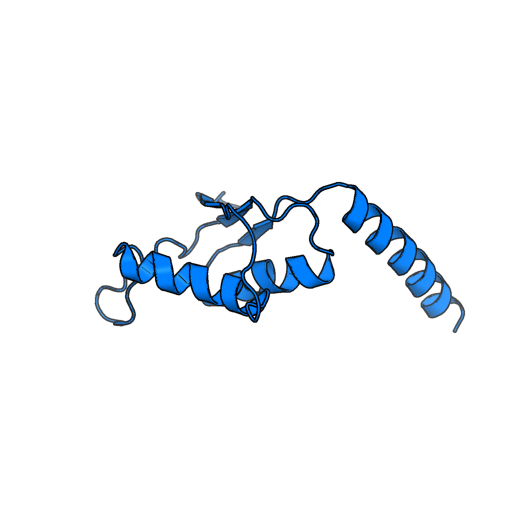 702 C CA . GLU A 1 93 ? 12.443 1.518 -14.686 1.00 98.38 93 GLU A CA 1
ATOM 703 C C . GLU A 1 93 ? 12.578 0.054 -14.237 1.00 98.38 93 GLU A C 1
ATOM 705 O O . GLU A 1 93 ? 13.534 -0.629 -14.619 1.00 98.38 93 GLU A O 1
ATOM 710 N N . TYR A 1 94 ? 11.582 -0.448 -13.501 1.00 98.50 94 TYR A N 1
ATOM 711 C CA . TYR A 1 94 ? 11.585 -1.802 -12.952 1.00 98.50 94 TYR A CA 1
ATOM 712 C C . TYR A 1 94 ? 11.612 -2.882 -14.043 1.00 98.50 94 TYR A C 1
ATOM 714 O O . TYR A 1 94 ? 12.415 -3.816 -13.987 1.00 98.50 94 TYR A O 1
ATOM 722 N N . LEU A 1 95 ? 10.793 -2.740 -15.091 1.00 98.69 95 LEU A N 1
ATOM 723 C CA . LEU A 1 95 ? 10.752 -3.698 -16.201 1.00 98.69 95 LEU A CA 1
ATOM 724 C C . LEU A 1 95 ? 12.066 -3.737 -16.992 1.00 98.69 95 LEU A C 1
ATOM 726 O O . LEU A 1 95 ? 12.538 -4.826 -17.322 1.00 98.69 95 LEU A O 1
ATOM 730 N N . ASN A 1 96 ? 12.688 -2.586 -17.269 1.00 98.50 96 ASN A N 1
ATOM 731 C CA . ASN A 1 96 ? 13.979 -2.542 -17.965 1.00 98.50 96 ASN A CA 1
ATOM 732 C C . ASN A 1 96 ? 15.094 -3.228 -17.157 1.00 98.50 96 ASN A C 1
ATOM 734 O O . ASN A 1 96 ? 15.899 -3.979 -17.722 1.00 98.50 96 ASN A O 1
ATOM 738 N N . SER A 1 97 ? 15.112 -3.010 -15.838 1.00 98.25 97 SER A N 1
ATOM 739 C CA . SER A 1 97 ? 16.027 -3.695 -14.918 1.00 98.25 97 SER A CA 1
ATOM 740 C C . SER A 1 97 ? 15.809 -5.213 -14.948 1.00 98.25 97 SER A C 1
ATOM 742 O O . SER A 1 97 ? 16.739 -5.979 -15.214 1.00 98.25 97 SER A O 1
ATOM 744 N N . ASN A 1 98 ? 14.555 -5.656 -14.808 1.00 98.38 98 ASN A N 1
ATOM 745 C CA . ASN A 1 98 ? 14.201 -7.075 -14.781 1.00 98.38 98 ASN A CA 1
ATOM 746 C C . ASN A 1 98 ? 14.510 -7.798 -16.097 1.00 98.38 98 ASN A C 1
ATOM 748 O O . ASN A 1 98 ? 14.979 -8.932 -16.067 1.00 98.38 98 ASN A O 1
ATOM 752 N N . ILE A 1 99 ? 14.310 -7.163 -17.258 1.00 98.50 99 ILE A N 1
ATOM 753 C CA . ILE A 1 99 ? 14.684 -7.751 -18.558 1.00 98.50 99 ILE A CA 1
ATOM 754 C C . ILE A 1 99 ? 16.188 -8.037 -18.610 1.00 98.50 99 ILE A C 1
ATOM 756 O O . ILE A 1 99 ? 16.599 -9.097 -19.083 1.00 98.50 99 ILE A O 1
ATOM 760 N N . THR A 1 100 ? 17.010 -7.101 -18.133 1.00 98.12 100 THR A N 1
ATOM 761 C CA . THR A 1 100 ? 18.468 -7.270 -18.096 1.00 98.12 100 THR A CA 1
ATOM 762 C C . THR A 1 100 ? 18.859 -8.396 -17.140 1.00 98.12 100 THR A C 1
ATOM 764 O O . THR A 1 100 ? 19.626 -9.278 -17.524 1.00 98.12 100 THR A O 1
ATOM 767 N N . MET A 1 101 ? 18.269 -8.418 -15.941 1.00 98.25 101 MET A N 1
ATOM 768 C CA . MET A 1 101 ? 18.486 -9.469 -14.943 1.00 98.25 101 MET A CA 1
ATOM 769 C C . MET A 1 101 ? 18.119 -10.859 -15.483 1.00 98.25 101 MET A C 1
ATOM 771 O O . MET A 1 101 ? 18.922 -11.782 -15.398 1.00 98.25 101 MET A O 1
ATOM 775 N N . LEU A 1 102 ? 16.939 -11.011 -16.090 1.00 98.50 102 LEU A N 1
ATOM 776 C CA . LEU A 1 102 ? 16.473 -12.292 -16.627 1.00 98.50 102 LEU A CA 1
ATOM 777 C C . LEU A 1 102 ? 17.343 -12.787 -17.789 1.00 98.50 102 LEU A C 1
ATOM 779 O O . LEU A 1 102 ? 17.614 -13.980 -17.877 1.00 98.50 102 LEU A O 1
ATOM 783 N N . LYS A 1 103 ? 17.818 -11.888 -18.664 1.00 97.94 103 LYS A N 1
ATOM 784 C CA . LYS A 1 103 ? 18.778 -12.252 -19.721 1.00 97.94 103 LYS A CA 1
ATOM 785 C C . LYS A 1 103 ? 20.094 -12.766 -19.143 1.00 97.94 10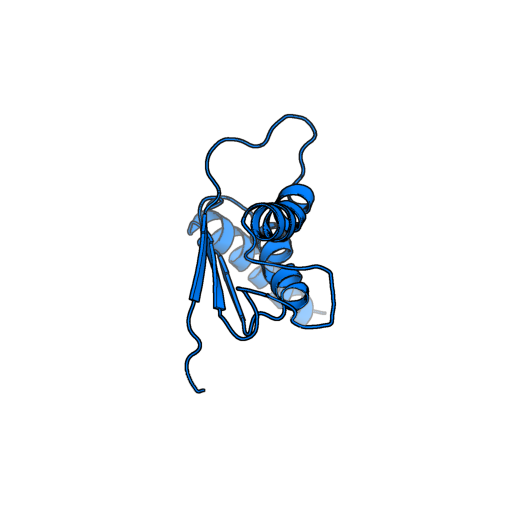3 LYS A C 1
ATOM 787 O O . LYS A 1 103 ? 20.638 -13.725 -19.679 1.00 97.94 103 LYS A O 1
ATOM 792 N N . TRP A 1 104 ? 20.587 -12.148 -18.069 1.00 98.00 104 TRP A N 1
ATOM 793 C CA . TRP A 1 104 ? 21.791 -12.608 -17.378 1.00 98.00 104 TRP A CA 1
ATOM 794 C C . TRP A 1 104 ? 21.588 -13.992 -16.744 1.00 98.00 104 TRP A C 1
ATOM 796 O O . TRP A 1 104 ? 22.402 -14.875 -16.976 1.00 98.00 104 TRP A O 1
ATOM 806 N N . MET A 1 105 ? 20.459 -14.227 -16.066 1.00 97.50 105 MET A N 1
ATOM 807 C CA . MET A 1 105 ? 20.139 -15.527 -15.449 1.00 97.50 105 MET A CA 1
ATOM 808 C C . MET A 1 105 ? 20.024 -16.699 -16.438 1.00 97.50 105 MET A C 1
ATOM 810 O O . MET A 1 105 ? 20.084 -17.842 -16.008 1.00 97.50 105 MET A O 1
ATOM 814 N N . ILE A 1 106 ? 19.783 -16.434 -17.727 1.00 97.38 106 ILE A N 1
ATOM 815 C CA . ILE A 1 106 ? 19.732 -17.465 -18.783 1.00 97.38 106 ILE A CA 1
ATOM 816 C C . ILE A 1 106 ? 21.126 -17.733 -19.373 1.00 97.38 106 ILE A C 1
ATOM 818 O O . ILE A 1 106 ? 21.362 -18.804 -19.925 1.00 97.38 106 ILE A O 1
ATOM 822 N N . ALA A 1 107 ? 22.007 -16.731 -19.351 1.00 95.19 107 ALA A N 1
ATOM 823 C CA . ALA A 1 107 ? 23.336 -16.818 -19.949 1.00 95.1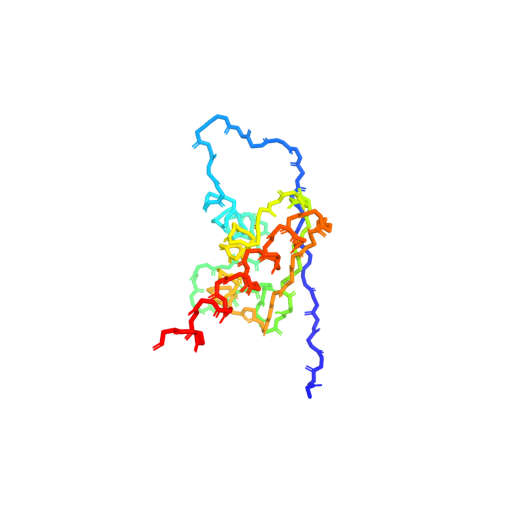9 107 ALA A CA 1
ATOM 824 C C . ALA A 1 107 ? 24.359 -17.541 -19.054 1.00 95.19 107 ALA A C 1
ATOM 826 O O . ALA A 1 107 ? 25.362 -18.022 -19.581 1.00 95.19 107 ALA A O 1
ATOM 827 N N . GLU A 1 108 ? 24.102 -17.599 -17.744 1.00 63.62 108 GLU A N 1
ATOM 828 C CA . GLU A 1 108 ? 24.780 -18.466 -16.764 1.00 63.62 108 GLU A CA 1
ATOM 829 C C . GLU A 1 108 ? 24.135 -19.862 -16.722 1.00 63.62 108 GLU A C 1
ATOM 831 O O . GLU A 1 108 ? 24.886 -20.857 -16.601 1.00 63.62 108 GLU A O 1
#

Radius of gyration: 16.73 Å; chains: 1; bounding box: 41×34×41 Å

Sequence (108 aa):
LDMPESVLVRFTGTMQPGITLRDLVHAIPYYAIKNGLLTVAKAGKKNIFSGRILEIEGLPDLKCEQAFELSDASAERSAAGCTIQLNKEPIIEYLNSNITMLKWMIAE

Foldseek 3Di:
DPAFAEDEDEDDDDDDPPDDLVVVLVVVVVVCVVVVQADPDPVVTHQVQAAHEYEYEHPADDAPVSVCSNFVSSVVSNHPGYDYHHDVVNVVVVVVVVVVVVVVVVVD

Organism: NCBI:txid41880

InterPro domains:
  IPR015932 Aconitase, domain 2 [G3DSA:3.40.1060.10] (1-108)
  IPR036008 Aconitase, iron-sulfur domain [SSF53732] (2-107)
  IPR050926 Aconitase/IPM Isomerase [PTHR43160] (1-97)

pLDDT: mean 97.19, std 3.73, range [63.62, 98.81]

Secondary structure (DSSP, 8-state):
-PPPPEEEEE--S-PPTT--HHHHHHHHHHHHHHTTSB-S-STT--BTTTTSEEEEES-TT--HHHHHHHHHTTGGGT-SEEEE---HHHHHHHHHHHHHHHHHHHH-